Protein AF-A0A4V2SLG4-F1 (afdb_monomer_lite)

pLDDT: mean 90.96, std 7.7, range [52.22, 97.5]

Organism: NCBI:txid186571

Foldseek 3Di:
DVVVVVVVVLVVLLVVLLVLLLVLLCVVVDDQDDCPDPVSVVVVVVSVVCSNVRSNVLSVQLSVQLCVCLVPPLVVPDPDPVVSVVVSVVSSVVSSVVSSVVVVCCCPPVVPD

Radius of gyration: 17.39 Å; chains: 1; bounding box: 44×21×49 Å

Secondary structure (DSSP, 8-state):
-HHHHHHHHHHHHHHHHHHHHHHHHHHHH-SPPP--SHHHHHHHHHHHHHHHHHHHHHHHHHHHHHHHHIIIIIHHH--SHHHHHHHHHHHHHHHHHHHHHHHHHHHHHH---

Structure (mmCIF, N/CA/C/O backbone):
data_AF-A0A4V2SLG4-F1
#
_entry.id   AF-A0A4V2SLG4-F1
#
loop_
_atom_site.group_PDB
_atom_site.id
_atom_site.type_symbol
_atom_site.label_atom_id
_atom_site.label_alt_id
_atom_site.label_comp_id
_atom_site.label_asym_id
_atom_site.label_entity_id
_atom_site.label_seq_id
_atom_site.pdbx_PDB_ins_code
_atom_site.Cartn_x
_atom_site.Cartn_y
_atom_site.Cartn_z
_atom_site.occupancy
_atom_site.B_iso_or_equiv
_atom_site.auth_seq_id
_atom_site.auth_comp_id
_atom_site.auth_asym_id
_atom_site.auth_atom_id
_atom_site.pdbx_PDB_model_num
ATOM 1 N N . MET A 1 1 ? 1.879 8.607 25.579 1.00 64.25 1 MET A N 1
ATOM 2 C CA . MET A 1 1 ? 1.901 7.153 25.263 1.00 64.25 1 MET A CA 1
ATOM 3 C C . MET A 1 1 ? 0.709 6.663 24.422 1.00 64.25 1 MET A C 1
ATOM 5 O O . MET A 1 1 ? 0.951 6.062 23.384 1.00 64.25 1 MET A O 1
ATOM 9 N N . LYS A 1 2 ? -0.565 6.912 24.790 1.00 76.38 2 LYS A N 1
ATOM 10 C CA . LYS A 1 2 ? -1.737 6.424 24.010 1.00 76.38 2 LYS A CA 1
ATOM 11 C C . LYS A 1 2 ? -1.784 6.919 22.550 1.00 76.38 2 LYS A C 1
ATOM 13 O O . LYS A 1 2 ? -2.034 6.117 21.660 1.00 76.38 2 LYS A O 1
ATOM 18 N N . LYS A 1 3 ? -1.493 8.204 22.293 1.00 80.06 3 LYS A N 1
ATOM 19 C CA . LYS A 1 3 ? -1.458 8.767 20.924 1.00 80.06 3 LYS A CA 1
ATOM 20 C C . LYS A 1 3 ? -0.372 8.121 20.049 1.00 80.06 3 LYS A C 1
ATOM 22 O O . LYS A 1 3 ? -0.654 7.754 18.918 1.00 80.06 3 LYS A O 1
ATOM 27 N N . ILE A 1 4 ? 0.818 7.885 20.608 1.00 85.88 4 ILE A N 1
ATOM 28 C CA . ILE A 1 4 ? 1.946 7.230 19.916 1.00 85.88 4 ILE A CA 1
ATOM 29 C C . ILE A 1 4 ? 1.568 5.811 19.475 1.00 85.88 4 ILE A C 1
ATOM 31 O O . ILE A 1 4 ? 1.812 5.445 18.333 1.00 85.88 4 ILE A O 1
ATOM 35 N N . LYS A 1 5 ? 0.895 5.034 20.336 1.00 83.44 5 LYS A N 1
ATOM 36 C CA . LYS A 1 5 ? 0.417 3.685 19.979 1.00 83.44 5 LYS A CA 1
ATOM 37 C C . LYS A 1 5 ? -0.572 3.697 18.808 1.00 83.44 5 LYS A C 1
ATOM 39 O O . LYS A 1 5 ? -0.548 2.794 17.982 1.00 83.44 5 LYS A O 1
ATOM 44 N N . ILE A 1 6 ? -1.434 4.713 18.732 1.00 84.81 6 ILE A N 1
ATOM 45 C CA . ILE A 1 6 ? -2.388 4.865 17.625 1.00 84.81 6 ILE A CA 1
ATOM 46 C C . ILE A 1 6 ? -1.649 5.190 16.325 1.00 84.81 6 ILE A C 1
ATOM 48 O O . ILE A 1 6 ? -1.927 4.557 15.311 1.00 84.81 6 ILE A O 1
ATOM 52 N N . VAL A 1 7 ? -0.705 6.134 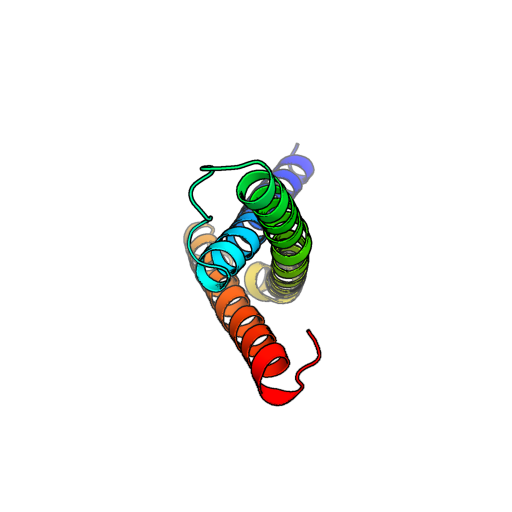16.366 1.00 88.44 7 VAL A N 1
ATOM 53 C CA . VAL A 1 7 ? 0.109 6.503 15.198 1.00 88.44 7 VAL A CA 1
ATOM 54 C C . VAL A 1 7 ? 0.907 5.300 14.703 1.00 88.44 7 VAL A C 1
ATOM 56 O O . VAL A 1 7 ? 0.818 4.965 13.528 1.00 88.44 7 VAL A O 1
ATOM 59 N N . LEU A 1 8 ? 1.597 4.591 15.600 1.00 90.81 8 LEU A N 1
ATOM 60 C CA . LEU A 1 8 ? 2.389 3.410 15.251 1.00 90.81 8 LEU A CA 1
ATOM 61 C C . LEU A 1 8 ? 1.533 2.312 14.604 1.00 90.81 8 LEU A C 1
ATOM 63 O O . LEU A 1 8 ? 1.954 1.696 13.633 1.00 90.81 8 LEU A O 1
ATOM 67 N N . ASN A 1 9 ? 0.307 2.105 15.093 1.00 90.50 9 ASN A N 1
ATOM 68 C CA . ASN A 1 9 ? -0.620 1.156 14.483 1.00 90.50 9 ASN A CA 1
ATOM 69 C C . ASN A 1 9 ? -0.959 1.555 13.038 1.00 90.50 9 ASN A C 1
ATOM 71 O O . ASN A 1 9 ? -0.888 0.716 12.149 1.00 90.50 9 ASN A O 1
ATOM 75 N N . TYR A 1 10 ? -1.281 2.827 12.777 1.00 92.69 10 TYR A N 1
ATOM 76 C CA . TYR A 1 10 ? -1.539 3.290 11.408 1.00 92.69 10 TYR A CA 1
ATOM 77 C C . TYR A 1 10 ? -0.306 3.205 10.510 1.00 92.69 10 TYR A C 1
ATOM 79 O O . TYR A 1 10 ? -0.459 2.862 9.344 1.00 92.69 10 TYR A O 1
ATOM 87 N N . VAL A 1 11 ? 0.897 3.438 11.043 1.00 95.06 11 VAL A N 1
ATOM 88 C CA . VAL A 1 11 ? 2.145 3.258 10.284 1.00 95.06 11 VAL A CA 1
ATOM 89 C C . VAL A 1 11 ? 2.262 1.828 9.761 1.00 95.06 11 VAL A C 1
ATOM 91 O O . VAL A 1 11 ? 2.566 1.646 8.588 1.00 95.06 11 VAL A O 1
ATOM 94 N N . VAL A 1 12 ? 1.943 0.815 10.575 1.00 95.62 12 VAL A N 1
ATOM 95 C CA . VAL A 1 12 ? 1.947 -0.588 10.121 1.00 95.62 12 VAL A CA 1
ATOM 96 C C . VAL A 1 12 ? 0.965 -0.802 8.965 1.00 95.62 12 VAL A C 1
ATOM 98 O O . VAL A 1 12 ? 1.332 -1.406 7.962 1.00 95.62 12 VAL A O 1
ATOM 101 N N . TRP A 1 13 ? -0.256 -0.270 9.053 1.00 96.38 13 TRP A N 1
ATOM 102 C CA . TRP A 1 13 ? -1.240 -0.400 7.969 1.00 96.38 13 TRP A CA 1
ATOM 103 C C . TRP A 1 13 ? -0.827 0.331 6.688 1.00 96.38 13 TRP A C 1
ATOM 105 O O . TRP A 1 13 ? -1.042 -0.188 5.597 1.00 96.38 13 TRP A O 1
ATOM 115 N N . ILE A 1 14 ? -0.201 1.503 6.809 1.00 96.50 14 ILE A N 1
ATOM 116 C CA . ILE A 1 14 ? 0.336 2.250 5.665 1.00 96.50 14 ILE A CA 1
ATOM 117 C C . ILE A 1 14 ? 1.472 1.463 5.007 1.00 96.50 14 ILE A C 1
ATOM 119 O O . ILE A 1 14 ? 1.489 1.333 3.788 1.00 96.50 14 ILE A O 1
ATOM 123 N N . LEU A 1 15 ? 2.387 0.886 5.792 1.00 97.06 15 LEU A N 1
ATOM 124 C CA . LEU A 1 15 ? 3.454 0.034 5.262 1.00 97.06 15 LEU A CA 1
ATOM 125 C C . LEU A 1 15 ? 2.886 -1.185 4.527 1.00 97.06 15 LEU A C 1
ATOM 127 O O . LEU A 1 15 ? 3.344 -1.497 3.433 1.00 97.06 15 LEU A O 1
ATOM 131 N N . LEU A 1 16 ? 1.854 -1.835 5.076 1.00 97.31 16 LEU A N 1
ATOM 132 C CA . LEU A 1 16 ? 1.168 -2.938 4.395 1.00 97.31 16 LEU A CA 1
ATOM 133 C C . LEU A 1 16 ? 0.523 -2.489 3.076 1.00 97.31 16 LEU A C 1
ATOM 135 O O . LEU A 1 16 ? 0.609 -3.210 2.084 1.00 97.31 16 LEU A O 1
ATOM 139 N N . ALA A 1 17 ? -0.079 -1.299 3.030 1.00 97.19 17 ALA A N 1
ATOM 140 C CA . ALA A 1 17 ? -0.643 -0.739 1.802 1.00 97.19 17 ALA A CA 1
ATOM 141 C C . ALA A 1 17 ? 0.436 -0.441 0.744 1.00 97.19 17 ALA A C 1
ATOM 143 O O . ALA A 1 17 ? 0.269 -0.801 -0.420 1.00 97.19 17 ALA A O 1
ATOM 144 N N . LEU A 1 18 ? 1.569 0.140 1.153 1.00 97.19 18 LEU A N 1
ATOM 145 C CA . LEU A 1 18 ? 2.717 0.388 0.276 1.00 97.19 18 LEU A CA 1
ATOM 146 C C . LEU A 1 18 ? 3.282 -0.914 -0.298 1.00 97.19 18 LEU A C 1
ATOM 148 O O . LEU A 1 18 ? 3.473 -1.026 -1.508 1.00 97.19 18 LEU A O 1
ATOM 152 N N . LEU A 1 19 ? 3.485 -1.920 0.555 1.00 97.19 19 LEU A N 1
ATOM 153 C CA . LEU A 1 19 ? 3.924 -3.247 0.125 1.00 97.19 19 LEU A CA 1
ATOM 154 C C . LEU A 1 19 ? 2.922 -3.885 -0.839 1.00 97.19 19 LEU A C 1
ATOM 156 O O . LEU A 1 19 ? 3.336 -4.484 -1.825 1.00 97.19 19 LEU A O 1
ATOM 160 N N . SER A 1 20 ? 1.620 -3.714 -0.602 1.00 95.69 20 SER A N 1
ATOM 161 C CA . SER A 1 20 ? 0.577 -4.231 -1.496 1.00 95.69 20 SER A CA 1
ATOM 162 C C . SER A 1 20 ? 0.671 -3.611 -2.895 1.00 95.69 20 SER A C 1
ATOM 164 O O . SER A 1 20 ? 0.577 -4.333 -3.884 1.00 95.69 20 SER A O 1
ATOM 166 N N . GLY A 1 21 ? 0.928 -2.302 -2.995 1.00 95.94 21 GLY A N 1
ATOM 167 C CA . GLY A 1 21 ? 1.152 -1.623 -4.278 1.00 95.94 21 GLY A CA 1
ATOM 168 C C . GLY A 1 21 ? 2.400 -2.120 -5.017 1.00 95.94 21 GLY A C 1
ATOM 169 O O . GLY A 1 21 ? 2.348 -2.379 -6.219 1.00 95.94 21 GLY A O 1
ATOM 170 N N . LEU A 1 22 ? 3.505 -2.338 -4.295 1.00 95.94 22 LEU A N 1
ATOM 171 C CA . LEU A 1 22 ? 4.730 -2.919 -4.863 1.00 95.94 22 LEU A CA 1
ATOM 172 C C . LEU A 1 22 ? 4.519 -4.363 -5.337 1.00 95.94 22 LEU A C 1
ATOM 174 O O . LEU A 1 22 ? 4.992 -4.732 -6.410 1.00 95.94 22 LEU A O 1
ATOM 178 N N . VAL A 1 23 ? 3.800 -5.178 -4.558 1.00 95.69 23 VAL A N 1
ATOM 179 C CA . VAL A 1 23 ? 3.457 -6.559 -4.926 1.00 95.69 23 VAL A CA 1
ATOM 180 C C . VAL A 1 23 ? 2.569 -6.574 -6.165 1.00 95.69 23 VAL A C 1
ATOM 182 O O . VAL A 1 23 ? 2.859 -7.322 -7.094 1.00 95.69 23 VAL A O 1
ATOM 185 N N . TYR A 1 24 ? 1.544 -5.721 -6.222 1.00 94.38 24 TYR A N 1
ATOM 186 C CA . TYR A 1 24 ? 0.696 -5.577 -7.405 1.00 94.38 24 TYR A CA 1
ATOM 187 C C . TYR A 1 24 ? 1.526 -5.251 -8.653 1.00 94.38 24 TYR A C 1
ATOM 189 O O . TYR A 1 24 ? 1.448 -5.977 -9.643 1.00 94.38 24 TYR A O 1
ATOM 197 N N . MET A 1 25 ? 2.394 -4.235 -8.589 1.00 93.38 25 MET A N 1
ATOM 198 C CA . MET A 1 25 ? 3.241 -3.882 -9.732 1.00 93.38 25 MET A CA 1
ATOM 199 C C . MET A 1 25 ? 4.243 -4.974 -10.093 1.00 93.38 25 MET A C 1
ATOM 201 O O . MET A 1 25 ? 4.514 -5.188 -11.271 1.00 93.38 25 MET A O 1
ATOM 205 N N . ARG A 1 26 ? 4.776 -5.709 -9.112 1.00 93.50 26 ARG A N 1
ATOM 206 C CA . ARG A 1 26 ? 5.648 -6.860 -9.376 1.00 93.50 26 ARG A CA 1
ATOM 207 C C . ARG A 1 26 ? 4.919 -7.964 -10.143 1.00 93.50 26 ARG A C 1
ATOM 209 O O . ARG A 1 26 ? 5.531 -8.586 -11.008 1.00 93.50 26 ARG A O 1
ATOM 216 N N . LEU A 1 27 ? 3.649 -8.211 -9.821 1.00 92.81 27 LEU A N 1
ATOM 217 C CA . LEU A 1 27 ? 2.813 -9.181 -10.529 1.00 92.81 27 LEU A CA 1
ATOM 218 C C . LEU A 1 27 ? 2.485 -8.705 -11.948 1.00 92.81 27 LEU A C 1
ATOM 220 O O . LEU A 1 27 ? 2.551 -9.507 -12.873 1.00 92.81 27 LEU A O 1
ATOM 224 N N . LEU A 1 28 ? 2.193 -7.413 -12.118 1.00 90.56 28 LEU A N 1
ATOM 225 C CA . LEU A 1 28 ? 1.874 -6.814 -13.415 1.00 90.56 28 LEU A CA 1
ATOM 226 C C . LEU A 1 28 ? 3.078 -6.808 -14.370 1.00 90.56 28 LEU A C 1
ATOM 228 O O . LEU A 1 28 ? 2.965 -7.238 -15.511 1.00 90.56 28 LEU A O 1
ATOM 232 N N . LEU A 1 29 ? 4.244 -6.361 -13.892 1.00 89.69 29 LEU A N 1
ATOM 233 C CA . LEU A 1 29 ? 5.461 -6.248 -14.702 1.00 89.69 29 LEU A CA 1
ATOM 234 C C . LEU A 1 29 ? 6.131 -7.603 -14.993 1.00 89.69 29 LEU A C 1
ATOM 236 O O . LEU A 1 29 ? 6.993 -7.682 -15.864 1.00 89.69 29 LEU A O 1
ATOM 240 N N . GLY A 1 30 ? 5.799 -8.658 -14.243 1.00 89.50 30 GLY A N 1
ATOM 241 C CA . GLY A 1 30 ? 6.393 -9.984 -14.420 1.00 89.50 30 GLY A CA 1
ATOM 242 C C . GLY A 1 30 ? 7.875 -10.073 -14.012 1.00 89.50 30 GLY A C 1
ATOM 243 O O . GLY A 1 30 ? 8.402 -9.186 -13.333 1.00 89.50 30 GLY A O 1
ATOM 244 N N . PRO A 1 31 ? 8.572 -11.178 -14.335 1.00 90.06 31 PRO A N 1
ATOM 245 C CA . PRO A 1 31 ? 9.974 -11.381 -13.974 1.00 90.06 31 PRO A CA 1
ATOM 246 C C . PRO A 1 31 ? 10.919 -10.413 -14.705 1.00 90.06 31 PRO A C 1
ATOM 248 O O . PRO A 1 31 ? 10.624 -9.911 -15.782 1.00 90.06 31 PRO A O 1
ATOM 251 N N . LYS A 1 32 ? 12.078 -10.153 -14.089 1.00 89.38 32 LYS A N 1
ATOM 252 C CA . LYS A 1 32 ? 13.148 -9.352 -14.702 1.00 89.38 32 LYS A CA 1
ATOM 253 C C . LYS A 1 32 ? 13.853 -10.158 -15.790 1.00 89.38 32 LYS A C 1
ATOM 255 O O . LYS A 1 32 ? 13.837 -11.386 -15.738 1.00 89.38 32 LYS A O 1
ATOM 260 N N . LEU A 1 33 ? 14.532 -9.467 -16.700 1.00 86.38 33 LEU A N 1
ATOM 261 C CA . LEU A 1 33 ? 15.415 -10.114 -17.666 1.00 86.38 33 LEU A CA 1
ATOM 262 C C . LEU A 1 33 ? 16.667 -10.649 -16.961 1.00 86.38 33 LEU A C 1
ATOM 264 O O . LEU A 1 33 ? 17.169 -10.034 -16.016 1.00 86.38 33 LEU A O 1
ATOM 268 N N . GLU A 1 34 ? 17.200 -11.770 -17.439 1.00 88.75 34 GLU A N 1
ATOM 269 C CA . GLU A 1 34 ? 18.514 -12.241 -17.002 1.00 88.75 34 GLU A CA 1
ATOM 270 C C . GLU A 1 34 ? 19.596 -11.247 -17.441 1.00 88.75 34 GLU A C 1
ATOM 272 O O . GLU A 1 34 ? 19.607 -10.784 -18.583 1.00 88.75 34 GLU A O 1
ATOM 277 N N . ALA A 1 35 ? 20.497 -10.892 -16.521 1.00 84.62 35 ALA A N 1
ATOM 278 C CA . ALA A 1 35 ? 21.536 -9.891 -16.749 1.00 84.62 35 ALA A CA 1
ATOM 279 C C . ALA A 1 35 ? 22.715 -10.486 -17.539 1.00 84.62 35 ALA A C 1
ATOM 281 O O . ALA A 1 35 ? 23.791 -10.726 -16.997 1.00 84.62 35 ALA A O 1
ATOM 282 N N . THR A 1 36 ? 22.494 -10.770 -18.820 1.00 90.19 36 THR A N 1
ATOM 283 C CA . THR A 1 36 ? 23.485 -11.398 -19.708 1.00 90.19 36 THR A CA 1
ATOM 284 C C . THR A 1 36 ? 24.413 -10.387 -20.381 1.00 90.19 36 THR A C 1
ATOM 286 O O . THR A 1 36 ? 25.500 -10.741 -20.828 1.00 90.19 36 THR A O 1
ATOM 289 N N . ASN A 1 37 ? 24.014 -9.115 -20.453 1.00 92.75 37 ASN A N 1
ATOM 290 C CA . ASN A 1 37 ? 24.784 -8.039 -21.080 1.00 92.75 37 ASN A CA 1
ATOM 291 C C . ASN A 1 37 ? 24.439 -6.650 -20.505 1.00 92.75 37 ASN A C 1
ATOM 293 O O . ASN A 1 37 ? 23.479 -6.482 -19.753 1.00 92.75 37 ASN A O 1
ATOM 297 N N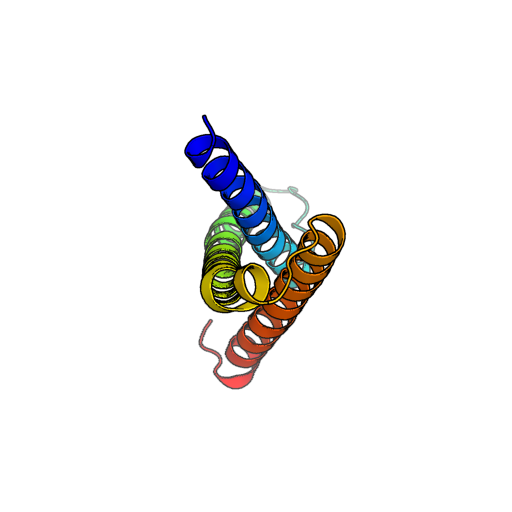 . VAL A 1 38 ? 25.199 -5.620 -20.897 1.00 91.31 38 VAL A N 1
ATOM 298 C CA . VAL A 1 38 ? 25.006 -4.232 -20.422 1.00 91.31 38 VAL A CA 1
ATOM 299 C C . VAL A 1 38 ? 23.583 -3.721 -20.683 1.00 91.31 38 VAL A C 1
ATOM 301 O O . VAL A 1 38 ? 23.001 -3.066 -19.823 1.00 91.31 38 VAL A O 1
ATOM 304 N N . PHE A 1 39 ? 22.991 -4.065 -21.829 1.00 91.19 39 PHE A N 1
ATOM 305 C CA . PHE A 1 39 ? 21.626 -3.663 -22.168 1.00 91.19 39 PHE A CA 1
ATOM 306 C C . PHE A 1 39 ? 20.590 -4.246 -21.195 1.00 91.19 39 PHE A C 1
ATOM 308 O O . PHE A 1 39 ? 19.796 -3.502 -20.624 1.00 91.19 39 PHE A O 1
ATOM 315 N N . SER A 1 40 ? 20.639 -5.556 -20.932 1.00 90.69 40 SER A N 1
ATOM 316 C CA . SER A 1 40 ? 19.756 -6.225 -19.965 1.00 90.69 40 SER A CA 1
ATOM 317 C C . SER A 1 40 ? 19.897 -5.651 -18.548 1.00 90.69 40 SER A C 1
ATOM 319 O O . SER A 1 40 ? 18.903 -5.492 -17.839 1.00 90.69 40 SER A O 1
ATOM 321 N N . THR A 1 41 ? 21.107 -5.238 -18.155 1.00 91.19 41 THR A N 1
ATOM 322 C CA . THR A 1 41 ? 21.352 -4.541 -16.886 1.00 91.19 41 THR A CA 1
ATOM 323 C C . THR A 1 41 ? 20.657 -3.180 -16.840 1.00 91.19 41 THR A C 1
ATOM 325 O O . THR A 1 41 ? 19.996 -2.873 -15.850 1.00 91.19 41 THR A O 1
ATOM 328 N N . ILE A 1 42 ? 20.746 -2.382 -17.909 1.00 93.06 42 ILE A N 1
ATOM 329 C CA . ILE A 1 42 ? 20.071 -1.078 -18.003 1.00 93.06 42 ILE A CA 1
ATOM 330 C C . ILE A 1 42 ? 18.548 -1.253 -17.948 1.00 93.06 42 ILE A C 1
ATOM 332 O O . ILE A 1 42 ? 17.885 -0.578 -17.161 1.00 93.06 42 ILE A O 1
ATOM 336 N N . VAL A 1 43 ? 17.986 -2.199 -18.706 1.00 91.38 43 VAL A N 1
ATOM 337 C CA . VAL A 1 43 ? 16.542 -2.497 -18.673 1.00 91.38 43 VAL A CA 1
ATOM 338 C C . VAL A 1 43 ? 16.095 -2.900 -17.265 1.00 91.38 43 VAL A C 1
ATOM 340 O O . VAL A 1 43 ? 15.069 -2.427 -16.782 1.00 91.38 43 VAL A O 1
ATOM 343 N N . ASN A 1 44 ? 16.892 -3.698 -16.554 1.00 92.94 44 ASN A N 1
ATOM 344 C CA . ASN A 1 44 ? 16.604 -4.073 -15.171 1.00 92.94 44 ASN A CA 1
ATOM 345 C C . ASN A 1 44 ? 16.638 -2.883 -14.194 1.00 92.94 44 ASN A C 1
ATOM 347 O O . ASN A 1 44 ? 15.915 -2.899 -13.194 1.00 92.94 44 ASN A O 1
ATOM 351 N N . ILE A 1 45 ? 1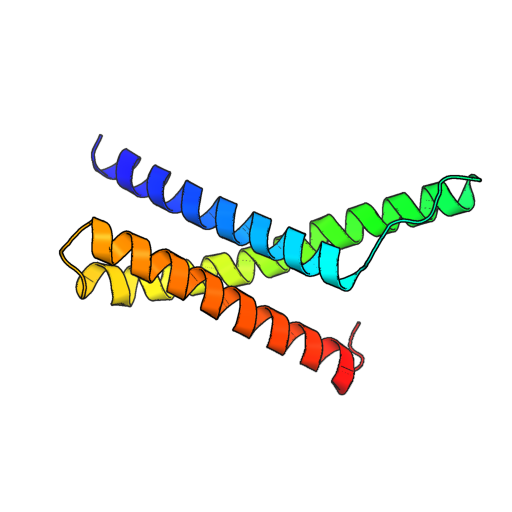7.434 -1.844 -14.465 1.00 93.44 45 ILE A N 1
ATOM 352 C CA . ILE A 1 45 ? 17.406 -0.592 -13.694 1.00 93.44 45 ILE A CA 1
ATOM 353 C C . ILE A 1 45 ? 16.076 0.131 -13.922 1.00 93.44 45 ILE A C 1
ATOM 355 O O . ILE A 1 45 ? 15.400 0.454 -12.945 1.00 93.44 45 ILE A O 1
ATOM 359 N N . TYR A 1 46 ? 15.658 0.314 -15.178 1.00 92.06 46 TYR A N 1
ATOM 360 C CA . TYR A 1 46 ? 14.355 0.914 -15.493 1.00 92.06 46 TYR A CA 1
ATOM 361 C C . TYR A 1 46 ? 13.197 0.120 -14.891 1.00 92.06 46 TYR A C 1
ATOM 363 O O . TYR A 1 46 ? 12.305 0.711 -14.288 1.00 92.06 46 TYR A O 1
ATOM 371 N N . TYR A 1 47 ? 13.257 -1.211 -14.956 1.00 92.69 47 TYR A N 1
ATOM 372 C CA . TYR A 1 47 ? 12.298 -2.096 -14.301 1.00 92.69 47 TYR A CA 1
ATOM 373 C C . TYR A 1 47 ? 12.187 -1.795 -12.799 1.00 92.69 47 TYR A C 1
ATOM 375 O O . TYR A 1 47 ? 11.087 -1.670 -12.267 1.00 92.69 47 TYR A O 1
ATOM 383 N N . ASN A 1 48 ? 13.319 -1.670 -12.094 1.00 94.19 48 ASN A N 1
ATOM 384 C CA . ASN A 1 48 ? 13.318 -1.380 -10.657 1.00 94.19 48 ASN A CA 1
ATOM 385 C C . ASN A 1 48 ? 12.732 -0.006 -10.345 1.00 94.19 48 ASN A C 1
ATOM 387 O O . ASN A 1 48 ? 11.983 0.126 -9.380 1.00 94.19 48 ASN A O 1
ATOM 391 N N . ILE A 1 49 ? 13.078 1.001 -11.148 1.00 93.88 49 ILE A N 1
ATOM 392 C CA . ILE A 1 49 ? 12.574 2.366 -10.982 1.00 93.88 49 ILE A CA 1
ATOM 393 C C . ILE A 1 49 ? 11.062 2.385 -11.206 1.00 93.88 49 ILE A C 1
ATOM 395 O O . ILE A 1 49 ? 10.341 2.893 -10.353 1.00 93.88 49 ILE A O 1
ATOM 399 N N . ALA A 1 50 ? 10.576 1.771 -12.287 1.00 90.75 50 ALA A N 1
ATOM 400 C CA . ALA A 1 50 ? 9.151 1.674 -12.585 1.00 90.75 50 ALA A CA 1
ATOM 401 C C . ALA A 1 50 ? 8.392 0.935 -11.474 1.00 90.75 50 ALA A C 1
ATOM 403 O O . ALA A 1 50 ? 7.386 1.437 -10.974 1.00 90.75 50 ALA A O 1
ATOM 404 N N . LEU A 1 51 ? 8.909 -0.212 -11.019 1.00 94.25 51 LEU A N 1
ATOM 405 C CA . LEU A 1 51 ? 8.316 -0.977 -9.924 1.00 94.25 51 LEU A CA 1
ATOM 406 C C . LEU A 1 51 ? 8.233 -0.152 -8.638 1.00 94.25 51 LEU A C 1
ATOM 408 O O . LEU A 1 51 ? 7.191 -0.146 -7.985 1.00 94.25 51 LEU A O 1
ATOM 412 N N . LEU A 1 52 ? 9.315 0.541 -8.270 1.00 95.31 52 LEU A N 1
ATOM 413 C CA . LEU A 1 52 ? 9.358 1.339 -7.049 1.00 95.31 52 LEU A CA 1
ATOM 414 C C . LEU A 1 52 ? 8.433 2.553 -7.156 1.00 95.31 52 LEU A C 1
ATOM 416 O O . LEU A 1 52 ? 7.618 2.772 -6.268 1.00 95.31 52 LEU A O 1
ATOM 420 N N . GLN A 1 53 ? 8.546 3.334 -8.229 1.00 94.38 53 GLN A N 1
ATOM 421 C CA . GLN A 1 53 ? 7.826 4.593 -8.395 1.00 94.38 53 GLN A CA 1
ATOM 422 C C . GLN A 1 53 ? 6.323 4.360 -8.564 1.00 94.38 53 GLN A C 1
ATOM 424 O O . GLN A 1 53 ? 5.528 4.919 -7.808 1.00 94.38 53 GLN A O 1
ATOM 429 N N . ILE A 1 54 ? 5.927 3.506 -9.511 1.00 93.25 54 ILE A N 1
ATOM 430 C CA . ILE A 1 54 ? 4.513 3.233 -9.793 1.00 93.25 54 ILE A CA 1
ATOM 431 C C . ILE A 1 54 ? 3.912 2.405 -8.653 1.00 93.25 54 ILE A C 1
ATOM 433 O O . ILE A 1 54 ? 2.823 2.711 -8.172 1.00 93.25 54 ILE A O 1
ATOM 437 N N . GLY A 1 55 ? 4.642 1.408 -8.142 1.00 95.25 55 GLY A N 1
ATOM 438 C CA . GLY A 1 55 ? 4.160 0.569 -7.045 1.00 95.25 55 GLY A CA 1
ATOM 439 C C . GLY A 1 55 ? 3.987 1.344 -5.741 1.00 95.25 55 GLY A C 1
ATOM 440 O O . GLY A 1 55 ? 2.978 1.164 -5.058 1.00 95.25 55 GLY A O 1
ATOM 441 N N . ALA A 1 56 ? 4.903 2.263 -5.417 1.00 95.62 56 ALA A N 1
ATOM 442 C CA . ALA A 1 56 ? 4.730 3.162 -4.279 1.00 95.62 56 ALA A CA 1
ATOM 443 C C . ALA A 1 56 ? 3.565 4.135 -4.495 1.00 95.62 56 ALA A C 1
ATOM 445 O O . ALA A 1 56 ? 2.796 4.359 -3.563 1.00 95.62 56 ALA A O 1
ATOM 446 N N . PHE A 1 57 ? 3.389 4.678 -5.705 1.00 95.62 57 PHE A N 1
ATOM 447 C CA . PHE A 1 57 ? 2.270 5.570 -6.015 1.00 95.62 57 PHE A CA 1
ATOM 448 C C . PHE A 1 57 ? 0.913 4.872 -5.837 1.00 95.62 57 PHE A C 1
ATOM 450 O O . PHE A 1 57 ? 0.041 5.375 -5.126 1.00 95.62 57 PHE A O 1
ATOM 457 N N . ILE A 1 58 ? 0.765 3.663 -6.385 1.00 95.38 58 ILE A N 1
ATOM 458 C CA . ILE A 1 58 ? -0.420 2.816 -6.192 1.00 95.38 58 ILE A CA 1
ATOM 459 C C . ILE A 1 58 ? -0.615 2.489 -4.708 1.00 95.38 58 ILE A C 1
ATOM 461 O O . ILE A 1 58 ? -1.719 2.618 -4.177 1.00 95.38 58 ILE A O 1
ATOM 465 N N . GLY A 1 59 ? 0.461 2.126 -4.007 1.00 97.12 59 GLY A N 1
ATOM 466 C CA . GLY A 1 59 ? 0.435 1.865 -2.571 1.00 97.12 59 GLY A CA 1
ATOM 467 C C . GLY A 1 59 ? -0.038 3.068 -1.746 1.00 97.12 59 GLY A C 1
ATOM 468 O O . GLY A 1 59 ? -0.824 2.901 -0.813 1.00 97.12 59 GLY A O 1
ATOM 469 N N . CYS A 1 60 ? 0.371 4.286 -2.113 1.00 97.50 60 CYS A N 1
ATOM 470 C CA . CYS A 1 60 ? -0.094 5.530 -1.498 1.00 97.50 60 CYS A CA 1
ATOM 471 C C . CYS A 1 60 ? -1.595 5.747 -1.715 1.00 97.50 60 CYS A C 1
ATOM 473 O O . CYS A 1 60 ? -2.297 6.104 -0.768 1.00 97.50 60 CYS A O 1
ATOM 475 N N . ILE A 1 61 ? -2.110 5.489 -2.921 1.00 96.88 61 ILE A N 1
ATOM 476 C CA . ILE A 1 61 ? -3.550 5.577 -3.206 1.00 96.88 61 ILE A CA 1
ATOM 477 C C . ILE A 1 61 ? -4.326 4.591 -2.322 1.00 96.88 61 ILE A C 1
ATOM 479 O O . ILE A 1 61 ? -5.287 4.984 -1.655 1.00 96.88 61 ILE A O 1
ATOM 483 N N . ILE A 1 62 ? -3.876 3.333 -2.245 1.00 97.31 62 ILE A N 1
ATOM 484 C CA . ILE A 1 62 ? -4.481 2.307 -1.379 1.00 97.31 62 ILE A CA 1
ATOM 485 C C . ILE A 1 62 ? -4.443 2.754 0.090 1.00 97.31 62 ILE A C 1
ATOM 487 O O . ILE A 1 62 ? -5.448 2.636 0.794 1.00 97.31 62 ILE A O 1
ATOM 491 N N . ALA A 1 63 ? -3.314 3.301 0.553 1.00 97.19 63 ALA A N 1
ATOM 492 C CA . ALA A 1 63 ? -3.149 3.777 1.923 1.00 97.19 63 ALA A CA 1
ATOM 493 C C . ALA A 1 63 ? -4.126 4.912 2.258 1.00 97.19 63 ALA A C 1
ATOM 495 O O . ALA A 1 63 ? -4.761 4.881 3.312 1.00 97.19 63 ALA A O 1
ATOM 496 N N . ILE A 1 64 ? -4.286 5.891 1.362 1.00 96.88 64 ILE A N 1
ATOM 497 C CA . ILE A 1 64 ? -5.213 7.015 1.549 1.00 96.88 64 ILE A CA 1
ATOM 498 C C . ILE A 1 64 ? -6.655 6.507 1.631 1.00 96.88 64 ILE A C 1
ATOM 500 O O . ILE A 1 64 ? -7.362 6.842 2.583 1.00 96.88 64 ILE A O 1
ATOM 504 N N . LEU A 1 65 ? -7.081 5.654 0.692 1.00 95.88 65 LEU A N 1
ATOM 505 C CA . LEU A 1 65 ? -8.426 5.069 0.700 1.00 95.88 65 LEU A CA 1
ATOM 506 C C . LEU A 1 65 ? -8.690 4.281 1.987 1.00 95.88 65 LEU A C 1
ATOM 508 O O . LEU A 1 65 ? -9.715 4.477 2.644 1.00 95.88 65 LEU A O 1
ATOM 512 N N . PHE A 1 66 ? -7.734 3.440 2.389 1.00 96.12 66 PHE A N 1
ATOM 513 C CA . PHE A 1 66 ? -7.806 2.688 3.636 1.00 96.12 66 PHE A CA 1
ATOM 514 C C . PHE A 1 66 ? -7.946 3.615 4.851 1.00 96.12 66 PHE A C 1
ATOM 516 O O . PHE A 1 66 ? -8.825 3.399 5.684 1.00 96.12 66 PHE A O 1
ATOM 523 N N . LEU A 1 67 ? -7.115 4.657 4.955 1.00 95.19 67 LEU A N 1
ATOM 524 C CA . LEU A 1 67 ? -7.132 5.589 6.084 1.00 95.19 67 LEU A CA 1
ATOM 525 C C . LEU A 1 67 ? -8.457 6.339 6.189 1.00 95.19 67 LEU A C 1
ATOM 527 O O . LEU A 1 67 ? -9.003 6.450 7.288 1.00 95.19 67 LEU A O 1
ATOM 531 N N . VAL A 1 68 ? -8.982 6.823 5.062 1.00 95.19 68 VAL A N 1
ATOM 532 C CA . VAL A 1 68 ? -10.267 7.529 5.010 1.00 95.19 68 VAL A CA 1
ATOM 533 C C . VAL A 1 68 ? -11.379 6.607 5.512 1.00 95.19 68 VAL A C 1
ATOM 535 O O . VAL A 1 68 ? -12.091 6.953 6.458 1.00 95.19 68 VAL A O 1
ATOM 538 N N . VAL A 1 69 ? -11.501 5.401 4.956 1.00 94.75 69 VAL A N 1
ATOM 539 C CA . VAL A 1 69 ? -12.582 4.482 5.338 1.00 94.75 69 VAL A CA 1
ATOM 540 C C . VAL A 1 69 ? -12.413 3.967 6.772 1.00 94.75 69 VAL A C 1
ATOM 542 O O . VAL A 1 69 ? -13.393 3.899 7.521 1.00 94.75 69 VAL A O 1
ATOM 545 N N . ASP A 1 70 ? -11.190 3.660 7.215 1.00 93.88 70 ASP A N 1
ATOM 546 C CA . ASP A 1 70 ? -10.962 3.194 8.584 1.00 93.88 70 ASP A CA 1
ATOM 547 C C . ASP A 1 70 ? -11.309 4.266 9.623 1.00 93.88 70 ASP A C 1
ATOM 549 O O . ASP A 1 70 ? -12.036 3.997 10.588 1.00 93.88 70 ASP A O 1
ATOM 553 N N . TYR A 1 71 ? -10.816 5.491 9.414 1.00 92.19 71 TYR A N 1
ATOM 554 C CA . TYR A 1 71 ? -10.990 6.597 10.349 1.00 92.19 71 TYR A CA 1
ATOM 555 C C . TYR A 1 71 ? -12.450 7.051 10.445 1.00 92.19 71 TYR A C 1
ATOM 557 O O . TYR A 1 71 ? -12.963 7.268 11.550 1.00 92.19 71 TYR A O 1
ATOM 565 N N . PHE A 1 72 ? -13.137 7.181 9.306 1.00 93.44 72 PHE A N 1
ATOM 566 C CA . PHE A 1 72 ? -14.512 7.672 9.283 1.00 93.44 72 PHE A CA 1
ATOM 567 C C . PHE A 1 72 ? -15.552 6.594 9.589 1.00 93.44 72 PHE A C 1
ATOM 569 O O . PHE A 1 72 ? -16.568 6.930 10.204 1.00 93.44 72 PHE A O 1
ATOM 576 N N . TYR A 1 73 ? -15.313 5.329 9.219 1.00 92.88 73 TYR A N 1
ATOM 577 C CA . TYR A 1 73 ? -16.326 4.273 9.289 1.00 92.88 73 TYR 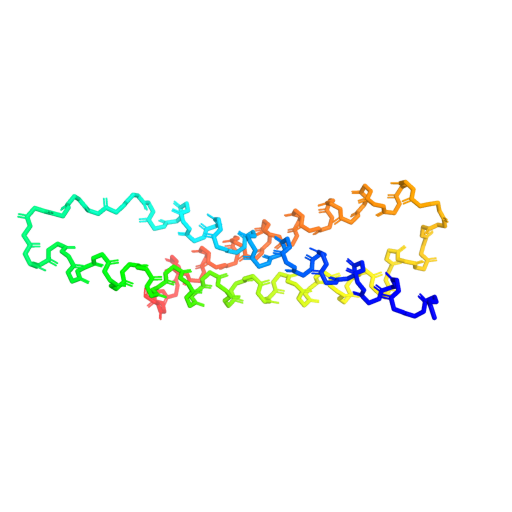A CA 1
ATOM 578 C C . TYR A 1 73 ? -15.970 3.136 10.260 1.00 92.88 73 TYR A C 1
ATOM 580 O O . TYR A 1 73 ? -16.620 3.017 11.305 1.00 92.88 73 TYR A O 1
ATOM 588 N N . LEU A 1 74 ? -14.950 2.313 9.968 1.00 90.69 74 LEU A N 1
ATOM 589 C CA . LEU A 1 74 ? -14.667 1.078 10.734 1.00 90.69 74 LEU A CA 1
ATOM 590 C C . LEU A 1 74 ? -14.464 1.362 12.225 1.00 90.69 74 LEU A C 1
ATOM 592 O O . LEU A 1 74 ? -15.104 0.734 13.071 1.00 90.69 74 LEU A O 1
ATOM 596 N N . LYS A 1 75 ? -13.615 2.345 12.550 1.00 87.31 75 LYS A N 1
ATOM 597 C CA . LYS A 1 75 ? -13.263 2.671 13.937 1.00 87.31 75 LYS A CA 1
ATOM 598 C C . LYS A 1 75 ? -14.462 3.149 14.763 1.00 87.31 75 LYS A C 1
ATOM 600 O O . LYS A 1 75 ? -14.489 2.939 15.973 1.00 87.31 75 LYS A O 1
ATOM 605 N N . LYS A 1 76 ? -15.452 3.790 14.131 1.00 89.62 76 LYS A N 1
ATOM 606 C CA . LYS A 1 76 ? -16.672 4.262 14.810 1.00 89.62 76 LYS A CA 1
ATOM 607 C C . LYS A 1 76 ? -17.704 3.147 14.989 1.00 89.62 76 LYS A C 1
ATOM 609 O O . LYS A 1 76 ? -18.437 3.150 15.975 1.00 89.62 76 LYS A O 1
ATOM 614 N N . ARG A 1 77 ? -17.774 2.206 14.042 1.00 90.25 77 ARG A N 1
ATOM 615 C CA . ARG A 1 77 ? -18.775 1.127 14.016 1.00 90.25 77 ARG A CA 1
ATOM 616 C C . ARG A 1 77 ? -18.375 -0.085 14.862 1.00 90.25 77 ARG A C 1
ATOM 618 O O . ARG A 1 77 ? -19.241 -0.696 15.482 1.00 90.25 77 ARG A O 1
ATOM 625 N N . ILE A 1 78 ? -17.090 -0.442 14.907 1.00 88.81 78 ILE A N 1
ATOM 626 C CA . ILE A 1 78 ? -16.622 -1.697 15.515 1.00 88.81 78 ILE A CA 1
ATOM 627 C C . ILE A 1 78 ? -15.883 -1.414 16.825 1.00 88.81 78 ILE A C 1
ATOM 629 O O . ILE A 1 78 ? -14.784 -0.868 16.833 1.00 88.81 78 ILE A O 1
ATOM 633 N N . LYS A 1 79 ? -16.474 -1.836 17.949 1.00 86.38 79 LYS A N 1
ATOM 634 C CA . LYS A 1 79 ? -15.920 -1.603 19.297 1.00 86.38 79 LYS A CA 1
ATOM 635 C C . LYS A 1 79 ? -14.945 -2.688 19.773 1.00 86.38 79 LYS A C 1
ATOM 637 O O . LYS A 1 79 ? -14.150 -2.441 20.673 1.00 86.38 79 LYS A O 1
ATOM 642 N N . THR A 1 80 ? -14.998 -3.891 19.194 1.00 89.94 80 THR A N 1
ATOM 643 C CA . THR A 1 80 ? -14.123 -5.016 19.578 1.00 89.94 80 THR A CA 1
ATOM 644 C C . THR A 1 80 ? -12.825 -4.997 18.773 1.00 89.94 80 THR A C 1
ATOM 646 O O . THR A 1 80 ? -12.870 -4.988 17.543 1.00 89.94 80 THR A O 1
ATOM 649 N N . SER A 1 81 ? -11.677 -5.072 19.452 1.00 84.38 81 SER A N 1
ATOM 650 C CA . SER A 1 81 ? -10.342 -5.002 18.836 1.00 84.38 81 SER A CA 1
ATOM 651 C C . SER A 1 81 ? -10.092 -6.088 17.783 1.00 84.38 81 SER A C 1
ATOM 653 O O . SER A 1 81 ? -9.654 -5.762 16.683 1.00 84.38 81 SER A O 1
ATOM 655 N N . SER A 1 82 ? -10.420 -7.353 18.064 1.00 87.81 82 SER A N 1
ATOM 656 C CA . SER A 1 82 ? -10.175 -8.460 17.123 1.00 87.81 82 SER A CA 1
ATOM 657 C C . SER A 1 82 ? -11.014 -8.344 15.849 1.00 87.81 82 SER A C 1
ATOM 659 O O . SER A 1 82 ? -10.495 -8.494 14.746 1.00 87.81 82 SER A O 1
ATOM 661 N N . ARG A 1 83 ? -12.302 -7.994 15.986 1.00 91.50 83 ARG A N 1
ATOM 662 C CA . ARG A 1 83 ? -13.181 -7.751 14.830 1.00 91.50 83 ARG A CA 1
ATOM 663 C C . ARG A 1 83 ? -12.683 -6.566 14.006 1.00 91.50 83 ARG A C 1
ATOM 665 O O . ARG A 1 83 ? -12.653 -6.655 12.787 1.00 91.50 83 ARG A O 1
ATOM 672 N N . LEU A 1 84 ? -12.242 -5.487 14.654 1.00 91.62 84 LEU A N 1
ATOM 673 C CA . LEU A 1 84 ? -11.712 -4.317 13.953 1.00 91.62 84 LEU A CA 1
ATOM 674 C C . LEU A 1 84 ? -10.495 -4.680 13.090 1.00 91.62 84 LEU A C 1
ATOM 676 O O . LEU A 1 84 ? -10.425 -4.255 11.943 1.00 91.62 84 LEU A O 1
ATOM 680 N N . ILE A 1 85 ? -9.565 -5.487 13.612 1.00 92.44 85 ILE A N 1
ATOM 681 C CA . ILE A 1 85 ? -8.385 -5.940 12.858 1.00 92.44 85 ILE A CA 1
ATOM 682 C C . ILE A 1 85 ? -8.800 -6.770 11.637 1.00 92.44 85 ILE A C 1
ATOM 684 O O . ILE A 1 85 ? -8.318 -6.508 10.539 1.00 92.44 85 ILE A O 1
ATOM 688 N N . PHE A 1 86 ? -9.723 -7.720 11.802 1.00 94.31 86 PHE A N 1
ATOM 689 C CA . PHE A 1 86 ? -10.228 -8.535 10.693 1.00 94.31 86 PHE A CA 1
ATOM 690 C C . PHE A 1 86 ? -10.854 -7.679 9.580 1.00 94.31 86 PHE A C 1
ATOM 692 O O . PHE A 1 86 ? -10.493 -7.807 8.412 1.00 94.31 86 PHE A O 1
ATOM 699 N N . PHE A 1 87 ? -11.726 -6.734 9.942 1.00 95.38 87 PHE A N 1
ATOM 700 C CA . PHE A 1 87 ? -12.338 -5.833 8.965 1.00 95.38 87 PHE A CA 1
ATOM 701 C C . PHE A 1 87 ? -11.330 -4.880 8.312 1.00 95.38 87 PHE A C 1
ATOM 703 O O . PHE A 1 87 ? -11.518 -4.518 7.154 1.00 95.38 87 PHE A O 1
ATOM 710 N N . ARG A 1 88 ? -10.248 -4.496 9.001 1.00 95.38 88 ARG A N 1
ATOM 711 C CA . ARG A 1 88 ? -9.157 -3.714 8.396 1.00 95.38 88 ARG A CA 1
ATOM 712 C C . ARG A 1 88 ? -8.419 -4.496 7.318 1.00 95.38 88 ARG A C 1
ATOM 714 O O . ARG A 1 88 ? -8.131 -3.927 6.273 1.00 95.38 88 ARG A O 1
ATOM 721 N N . PHE A 1 89 ? -8.164 -5.786 7.534 1.00 95.81 89 PHE A N 1
ATOM 722 C CA . PHE A 1 89 ? -7.590 -6.637 6.490 1.00 95.81 89 PHE A CA 1
ATOM 723 C C . PHE A 1 89 ? -8.515 -6.748 5.277 1.00 95.81 89 PHE A C 1
ATOM 725 O O . PHE A 1 89 ? -8.051 -6.562 4.156 1.00 95.81 89 PHE A O 1
ATOM 732 N N . ILE A 1 90 ? -9.818 -6.966 5.494 1.00 96.00 90 ILE A N 1
ATOM 733 C CA . ILE A 1 90 ? -10.807 -6.982 4.403 1.00 96.00 90 ILE A CA 1
ATOM 734 C C . ILE A 1 90 ? -10.802 -5.651 3.653 1.00 96.00 90 ILE A C 1
ATOM 736 O O . ILE A 1 90 ? -10.742 -5.639 2.430 1.00 96.00 90 ILE A O 1
ATOM 740 N N . LEU A 1 91 ? -10.834 -4.529 4.374 1.00 96.19 91 LEU A N 1
ATOM 741 C CA . LEU A 1 91 ? -10.823 -3.203 3.769 1.00 96.19 91 LEU A CA 1
ATOM 742 C C . LEU A 1 91 ? -9.562 -2.976 2.929 1.00 96.19 91 LEU A C 1
ATOM 744 O O . LEU A 1 91 ? -9.665 -2.497 1.806 1.00 96.19 91 LEU A O 1
ATOM 748 N N . LEU A 1 92 ? -8.387 -3.329 3.454 1.00 96.69 92 LEU A N 1
ATOM 749 C CA . LEU A 1 92 ? -7.125 -3.203 2.728 1.00 96.69 92 LEU A CA 1
ATOM 750 C C . LEU A 1 92 ? -7.138 -4.047 1.446 1.00 96.69 92 LEU A C 1
ATOM 752 O O . LEU A 1 92 ? -6.771 -3.551 0.382 1.00 96.69 92 LEU A O 1
ATOM 756 N N . PHE A 1 93 ? -7.611 -5.291 1.540 1.00 96.31 93 PHE A N 1
ATOM 757 C CA . PHE A 1 93 ? -7.730 -6.194 0.401 1.0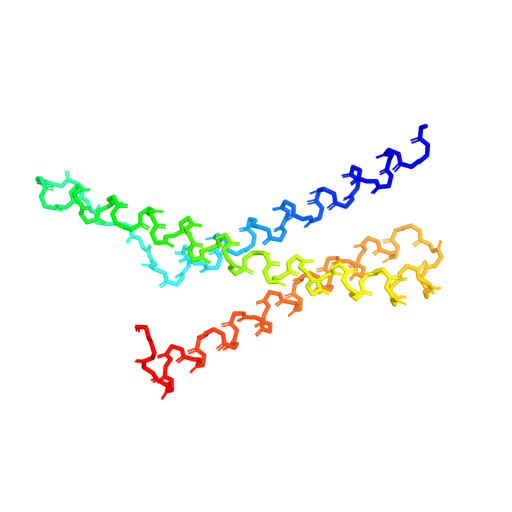0 96.31 93 PHE A CA 1
ATOM 758 C C . PHE A 1 93 ? -8.709 -5.663 -0.655 1.00 96.31 93 PHE A C 1
ATOM 760 O O . PHE A 1 93 ? -8.361 -5.588 -1.830 1.00 96.31 93 PHE A O 1
ATOM 767 N N . CYS A 1 94 ? -9.901 -5.217 -0.250 1.00 96.44 94 CYS A N 1
ATOM 768 C CA . CYS A 1 94 ? -10.872 -4.619 -1.165 1.00 96.44 94 CYS A CA 1
ATOM 769 C C . CYS A 1 94 ? -10.310 -3.365 -1.846 1.00 96.44 94 CYS A C 1
ATOM 771 O O . CYS A 1 94 ? -10.455 -3.220 -3.056 1.00 96.44 94 CYS A O 1
ATOM 773 N N . SER A 1 95 ? -9.627 -2.488 -1.103 1.00 95.88 95 SER A N 1
ATOM 774 C CA . SER A 1 95 ? -8.966 -1.309 -1.674 1.00 95.88 95 SER A CA 1
ATOM 775 C C . SER A 1 95 ? -7.909 -1.698 -2.709 1.00 95.88 95 SER A C 1
ATOM 777 O O . SER A 1 95 ? -7.853 -1.088 -3.771 1.00 95.88 95 SER A O 1
ATOM 779 N N . MET A 1 96 ? -7.108 -2.734 -2.440 1.00 95.44 96 MET A N 1
ATOM 780 C CA . MET A 1 96 ? -6.124 -3.251 -3.394 1.00 95.44 96 MET A CA 1
ATOM 781 C C . MET A 1 96 ? -6.789 -3.754 -4.680 1.00 95.44 96 MET A C 1
ATOM 783 O O . MET A 1 96 ? -6.352 -3.390 -5.768 1.00 95.44 96 MET A O 1
ATOM 787 N N . VAL A 1 97 ? -7.860 -4.548 -4.567 1.00 95.44 97 VAL A N 1
ATOM 788 C CA . VAL A 1 97 ? -8.598 -5.074 -5.728 1.00 95.44 97 VAL A CA 1
ATOM 789 C C . VAL A 1 97 ? -9.203 -3.940 -6.554 1.00 95.44 97 VAL A C 1
ATOM 791 O O . VAL A 1 97 ? -9.049 -3.927 -7.771 1.00 95.44 97 VAL A O 1
ATOM 794 N N . VAL A 1 98 ? -9.848 -2.966 -5.907 1.00 95.94 98 VAL A N 1
ATOM 795 C CA . VAL A 1 98 ? -10.477 -1.826 -6.592 1.00 95.94 98 VAL A CA 1
ATOM 796 C C . VAL A 1 98 ? -9.437 -0.977 -7.319 1.00 95.94 98 VAL A C 1
ATOM 798 O O . VAL A 1 98 ? -9.601 -0.699 -8.504 1.00 95.94 98 VAL A O 1
ATOM 801 N N . VAL A 1 99 ? -8.352 -0.589 -6.642 1.00 95.69 99 VAL A N 1
ATOM 802 C CA . VAL A 1 99 ? -7.303 0.243 -7.251 1.00 95.69 99 VAL A CA 1
ATOM 803 C C . VAL A 1 99 ? -6.594 -0.510 -8.374 1.00 95.69 99 VAL A C 1
ATOM 805 O O . VAL A 1 99 ? -6.385 0.064 -9.437 1.00 95.69 99 VAL A O 1
ATOM 808 N N . GLY A 1 100 ? -6.270 -1.791 -8.178 1.00 93.00 100 GLY A N 1
ATOM 809 C CA . GLY A 1 100 ? -5.631 -2.612 -9.206 1.00 93.00 100 GLY A CA 1
ATOM 810 C C . GLY A 1 100 ? -6.516 -2.829 -10.435 1.00 93.00 100 GLY A C 1
ATOM 811 O O . GLY A 1 100 ? -6.020 -2.797 -11.559 1.00 93.00 100 GLY A O 1
ATOM 812 N N . PHE A 1 101 ? -7.828 -2.995 -10.242 1.00 93.31 101 PHE A N 1
ATOM 813 C CA . PHE A 1 101 ? -8.787 -3.090 -11.341 1.00 93.31 101 PHE A CA 1
ATOM 814 C C . PHE A 1 101 ? -8.890 -1.775 -12.118 1.00 93.31 101 PHE A C 1
ATOM 816 O O . PHE A 1 101 ? -8.811 -1.783 -13.342 1.00 93.31 101 PHE A O 1
ATOM 823 N N . ILE A 1 102 ? -9.004 -0.643 -11.415 1.00 93.31 102 ILE A N 1
ATOM 824 C CA . ILE A 1 102 ? -9.017 0.688 -12.035 1.00 93.31 102 ILE A CA 1
ATOM 825 C C . ILE A 1 102 ? -7.720 0.916 -12.817 1.00 93.31 102 ILE A C 1
ATOM 827 O O . ILE A 1 102 ? -7.784 1.284 -13.983 1.00 93.31 102 ILE A O 1
ATOM 831 N N . HIS A 1 103 ? -6.560 0.642 -12.217 1.00 90.88 103 HIS A N 1
ATOM 832 C CA . HIS A 1 103 ? -5.264 0.776 -12.883 1.00 90.88 103 HIS A CA 1
ATOM 833 C C . HIS A 1 103 ? -5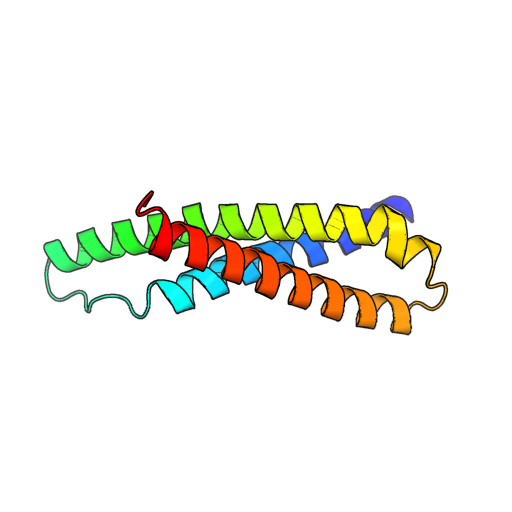.196 -0.056 -14.170 1.00 90.88 103 HIS A C 1
ATOM 835 O O . HIS A 1 103 ? -4.882 0.482 -15.227 1.00 90.88 103 HIS A O 1
ATOM 841 N N . TYR A 1 104 ? -5.586 -1.331 -14.106 1.00 88.81 104 TYR A N 1
ATOM 842 C CA . TYR A 1 104 ? -5.628 -2.209 -15.275 1.00 88.81 104 TYR A CA 1
ATOM 843 C C . TYR A 1 104 ? -6.573 -1.697 -16.374 1.00 88.81 104 TYR A C 1
ATOM 845 O O . TYR A 1 104 ? -6.237 -1.749 -17.555 1.00 88.81 104 TYR A O 1
ATOM 853 N N . LEU A 1 105 ? -7.753 -1.188 -16.004 1.00 89.06 105 LEU A N 1
ATOM 854 C CA . LEU A 1 105 ? -8.685 -0.595 -16.964 1.00 89.06 105 LEU A CA 1
ATOM 855 C C . LEU A 1 105 ? -8.110 0.664 -17.617 1.00 89.06 105 LEU A C 1
ATOM 857 O O . LEU A 1 105 ? -8.262 0.827 -18.824 1.00 89.06 105 LEU A O 1
ATOM 861 N N . LEU A 1 106 ? -7.461 1.542 -16.848 1.00 86.81 106 LEU A N 1
ATOM 862 C CA . LEU A 1 106 ? -6.840 2.754 -17.387 1.00 86.81 106 LEU A CA 1
ATOM 863 C C . LEU A 1 106 ? -5.726 2.411 -18.379 1.00 86.81 106 LEU A C 1
ATOM 865 O O . LEU A 1 106 ? -5.681 3.002 -19.455 1.00 86.81 106 LEU A O 1
ATOM 869 N N . GLU A 1 107 ? -4.886 1.434 -18.037 1.00 83.44 107 GLU A N 1
ATOM 870 C CA . GLU A 1 107 ? -3.816 0.940 -18.905 1.00 83.44 107 GLU A CA 1
ATOM 871 C C . GLU A 1 107 ? -4.383 0.324 -20.192 1.00 83.44 107 GLU A C 1
ATOM 873 O O . GLU A 1 107 ? -3.935 0.648 -21.284 1.00 83.44 107 GLU A O 1
ATOM 878 N N . LYS A 1 108 ? -5.418 -0.524 -20.100 1.00 80.12 108 LYS A N 1
ATOM 879 C CA . LYS A 1 108 ? -5.949 -1.240 -21.272 1.00 80.12 108 LYS A CA 1
ATOM 880 C C . LYS A 1 108 ? -6.921 -0.466 -22.151 1.00 80.12 108 LYS A C 1
ATOM 882 O O . LYS A 1 108 ? -7.027 -0.800 -23.327 1.00 80.12 108 LYS A O 1
ATOM 887 N N . ILE A 1 109 ? -7.677 0.485 -21.608 1.00 76.56 109 ILE A N 1
ATOM 888 C CA . ILE A 1 109 ? -8.734 1.179 -22.363 1.00 76.56 109 ILE A CA 1
ATOM 889 C C . ILE A 1 109 ? -8.241 2.509 -22.912 1.00 76.56 109 ILE A C 1
ATOM 891 O O . ILE A 1 109 ? -8.617 2.885 -24.018 1.00 76.56 109 ILE A O 1
ATOM 895 N N . ILE A 1 110 ? -7.465 3.247 -22.120 1.00 67.56 110 ILE A N 1
ATOM 896 C CA . ILE A 1 110 ? -7.146 4.640 -22.435 1.00 67.56 110 ILE A CA 1
ATOM 897 C C . ILE A 1 110 ? -5.746 4.755 -23.058 1.00 67.56 110 ILE A C 1
ATOM 899 O O . ILE A 1 110 ? -5.431 5.806 -23.603 1.00 67.56 110 ILE A O 1
ATOM 903 N N . ASP A 1 111 ? -4.935 3.687 -23.019 1.00 68.12 111 ASP A N 1
ATOM 904 C CA . ASP A 1 111 ? -3.563 3.650 -23.561 1.00 68.12 111 ASP A CA 1
ATOM 905 C C . ASP A 1 111 ? -2.736 4.860 -23.075 1.00 68.12 111 ASP A C 1
ATOM 907 O O . ASP A 1 111 ? -1.986 5.496 -23.812 1.00 68.12 111 ASP A O 1
ATOM 911 N N . VAL A 1 112 ? -2.974 5.268 -21.820 1.00 57.97 112 VAL A N 1
ATOM 912 C CA . VAL A 1 112 ? -2.387 6.483 -21.221 1.00 57.97 112 VAL A CA 1
ATOM 913 C C . VAL A 1 112 ? -0.946 6.242 -20.757 1.00 57.97 112 VAL A C 1
ATOM 915 O O . VAL A 1 112 ? -0.250 7.205 -20.434 1.00 57.97 112 VAL A O 1
ATOM 918 N N . ILE A 1 113 ? -0.495 4.982 -20.705 1.00 52.22 113 ILE A N 1
ATOM 919 C CA . ILE A 1 113 ? 0.830 4.571 -20.217 1.00 52.22 113 ILE A CA 1
ATOM 920 C C . ILE A 1 113 ? 1.454 3.573 -21.185 1.00 52.22 113 ILE A C 1
ATOM 922 O O . ILE A 1 113 ? 0.789 2.552 -21.454 1.00 52.22 113 ILE A O 1
#

Sequence (113 aa):
MKKIKIVLNYVVWILLALLSGLVYMRLLLGPKLEATNVFSTIVNIYYNIALLQIGAFIGCIIAILFLVVDYFYLKKRIKTSSRLIFFRFILLFCSMVVVGFIHYLLEKIIDVI